Protein AF-A0A2K3UT87-F1 (afdb_monomer_lite)

Foldseek 3Di:
DWAADPVRDIDDDPVVVVVVPPWDWDWDDDPRDIDTHTDDDDLVRDPDPVVSVVVVVVVVVPPPPPPPPDPPPPDDPVVVVPD

Organism: NCBI:txid2054903

Structure (mmCIF, N/CA/C/O backbone):
data_AF-A0A2K3UT87-F1
#
_entry.id   AF-A0A2K3UT87-F1
#
loop_
_atom_site.group_PDB
_atom_site.id
_atom_site.type_symbol
_atom_site.label_atom_id
_atom_site.label_alt_id
_atom_site.label_comp_id
_atom_site.label_asym_id
_atom_site.label_entity_id
_atom_site.label_seq_id
_atom_site.pdbx_PDB_ins_code
_atom_site.Cartn_x
_atom_site.Cartn_y
_atom_site.Cartn_z
_atom_site.occupancy
_atom_site.B_iso_or_equiv
_atom_site.auth_seq_id
_atom_site.auth_comp_id
_atom_site.auth_asym_id
_atom_site.auth_atom_id
_atom_site.pdbx_PDB_model_num
ATOM 1 N N . MET A 1 1 ? -9.774 -10.904 11.060 1.00 59.38 1 MET A N 1
ATOM 2 C CA . MET A 1 1 ? -10.533 -9.801 11.696 1.00 59.38 1 MET A CA 1
ATOM 3 C C . MET A 1 1 ? -9.601 -9.109 12.677 1.00 59.38 1 MET A C 1
ATOM 5 O O . MET A 1 1 ? -8.965 -9.815 13.447 1.00 59.38 1 MET A O 1
ATOM 9 N N . ILE A 1 2 ? -9.470 -7.783 12.605 1.00 69.75 2 ILE A N 1
ATOM 10 C CA . ILE A 1 2 ? -8.632 -6.987 13.516 1.00 69.75 2 ILE A CA 1
ATOM 11 C C . ILE A 1 2 ? -9.563 -6.283 14.511 1.00 69.75 2 ILE A C 1
ATOM 13 O O . ILE A 1 2 ? -10.607 -5.775 14.103 1.00 69.75 2 ILE A O 1
ATOM 17 N N . ARG A 1 3 ? -9.215 -6.278 15.798 1.00 71.12 3 ARG A N 1
ATOM 18 C CA . ARG A 1 3 ? -9.955 -5.610 16.881 1.00 71.12 3 ARG A CA 1
ATOM 19 C C . ARG A 1 3 ? -9.039 -4.604 17.568 1.00 71.12 3 ARG A C 1
ATOM 21 O O . ARG A 1 3 ? -7.838 -4.831 17.618 1.00 71.12 3 ARG A O 1
ATOM 28 N N . ILE A 1 4 ? -9.597 -3.519 18.094 1.00 74.69 4 ILE A N 1
ATOM 29 C CA . ILE A 1 4 ? -8.860 -2.576 18.942 1.00 74.69 4 ILE A CA 1
ATOM 30 C C . ILE A 1 4 ? -9.391 -2.698 20.369 1.00 74.69 4 ILE A C 1
ATOM 32 O O . ILE A 1 4 ? -10.607 -2.773 20.553 1.00 74.69 4 ILE A O 1
ATOM 36 N N . ASP A 1 5 ? -8.500 -2.794 21.355 1.00 77.69 5 ASP A N 1
ATOM 37 C CA . ASP A 1 5 ? -8.881 -2.823 22.772 1.00 77.69 5 ASP A CA 1
ATOM 38 C C . ASP A 1 5 ? -9.080 -1.412 23.361 1.00 77.69 5 ASP A C 1
ATOM 40 O O . ASP A 1 5 ? -8.879 -0.397 22.695 1.00 77.69 5 ASP A O 1
ATOM 44 N N . GLY A 1 6 ? -9.488 -1.341 24.632 1.00 65.50 6 GLY A N 1
ATOM 45 C CA . GLY A 1 6 ? -9.699 -0.073 25.342 1.00 65.50 6 GLY A CA 1
ATOM 46 C C . GLY A 1 6 ? -8.426 0.749 25.587 1.00 65.50 6 GLY A C 1
ATOM 47 O O . GLY A 1 6 ? -8.527 1.900 25.998 1.00 65.50 6 GLY A O 1
ATOM 48 N N . GLU A 1 7 ? -7.246 0.186 25.318 1.00 79.81 7 GLU A N 1
ATOM 49 C CA . GLU A 1 7 ? -5.947 0.865 25.393 1.00 79.81 7 GLU A CA 1
ATOM 50 C C . GLU A 1 7 ? -5.462 1.329 24.006 1.00 79.81 7 GLU A C 1
ATOM 52 O O . GLU A 1 7 ? -4.394 1.931 23.889 1.00 79.81 7 GLU A O 1
ATOM 57 N N . GLY A 1 8 ? -6.233 1.065 22.943 1.00 66.31 8 GLY A N 1
ATOM 58 C CA . GLY A 1 8 ? -5.889 1.429 21.570 1.00 66.31 8 GLY A CA 1
ATOM 59 C C . GLY A 1 8 ? -4.967 0.432 20.860 1.00 66.31 8 GLY A C 1
ATOM 60 O O . GLY A 1 8 ? -4.44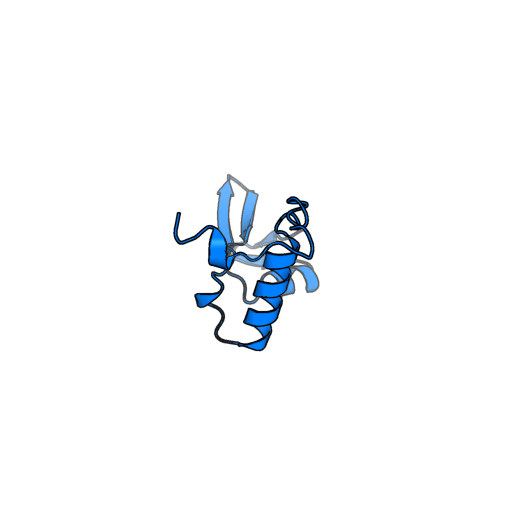8 0.746 19.788 1.00 66.31 8 GLY A O 1
ATOM 61 N N . ARG A 1 9 ? -4.749 -0.769 21.412 1.00 77.25 9 ARG A N 1
ATOM 62 C CA . ARG A 1 9 ? -3.887 -1.793 20.800 1.00 77.25 9 ARG A CA 1
ATOM 63 C C . ARG A 1 9 ? -4.651 -2.629 19.784 1.00 77.25 9 ARG A C 1
ATOM 65 O O . ARG A 1 9 ? -5.794 -3.019 20.011 1.00 77.25 9 ARG A O 1
ATOM 72 N N . LEU A 1 10 ? -3.986 -2.939 18.672 1.00 77.44 10 LEU A N 1
ATOM 73 C CA . LEU A 1 10 ? -4.507 -3.799 17.610 1.00 77.44 10 LEU A CA 1
ATOM 74 C C . LEU A 1 10 ? -4.297 -5.275 17.968 1.00 77.44 10 LEU A C 1
ATOM 76 O O . LEU A 1 10 ? -3.173 -5.723 18.175 1.00 77.44 10 LEU A O 1
ATOM 80 N N . HIS A 1 11 ? -5.385 -6.038 17.966 1.00 78.06 11 HIS A N 1
ATOM 81 C CA . HIS A 1 11 ? -5.421 -7.482 18.168 1.00 78.06 11 HIS A CA 1
ATOM 82 C C . HIS A 1 11 ? -5.891 -8.162 16.888 1.00 78.06 11 HIS A C 1
ATOM 84 O O . HIS A 1 11 ? -6.913 -7.793 16.307 1.00 78.06 11 HIS A O 1
ATOM 90 N N . GLY A 1 12 ? -5.165 -9.173 16.438 1.00 78.25 12 GLY A N 1
ATOM 91 C CA . GLY A 1 12 ? -5.462 -9.880 15.200 1.00 78.25 12 GLY A CA 1
ATOM 92 C C . GLY A 1 12 ? -4.572 -11.102 15.041 1.00 78.25 12 GLY A C 1
ATOM 93 O O . GLY A 1 12 ? -3.720 -11.375 15.883 1.00 78.25 12 GLY A O 1
ATOM 94 N N . ALA A 1 13 ? -4.783 -11.842 13.956 1.00 81.31 13 ALA A N 1
ATOM 95 C CA . ALA A 1 13 ? -3.900 -12.943 13.608 1.00 81.31 13 ALA A CA 1
ATOM 96 C C . ALA A 1 13 ? -2.486 -12.396 13.275 1.00 81.31 13 ALA A C 1
ATOM 98 O O . ALA A 1 13 ? -2.394 -11.316 12.678 1.00 81.31 13 ALA A O 1
ATOM 99 N N . PRO A 1 14 ? -1.393 -13.068 13.689 1.00 75.62 14 PRO A N 1
ATOM 100 C CA . PRO A 1 14 ? -0.031 -12.533 13.567 1.00 75.62 14 PRO A CA 1
ATOM 101 C C . PRO A 1 14 ? 0.386 -12.200 12.131 1.00 75.62 14 PRO A C 1
ATOM 103 O O . PRO A 1 14 ? 1.049 -11.197 11.898 1.00 75.62 14 PRO A O 1
ATOM 106 N N . ASP A 1 15 ? -0.045 -13.013 11.173 1.00 73.31 15 ASP A N 1
ATOM 107 C 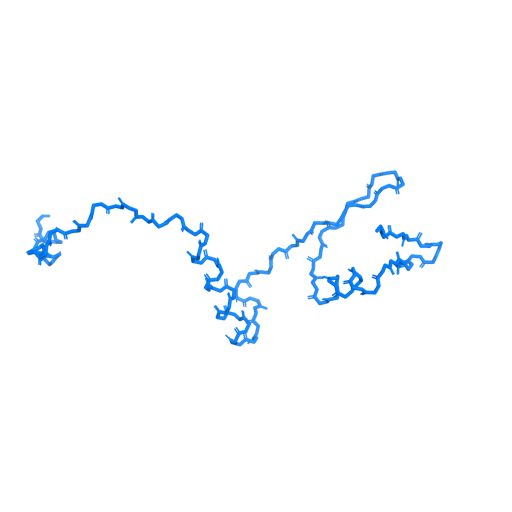CA . ASP A 1 15 ? 0.113 -12.819 9.731 1.00 73.31 15 ASP A CA 1
ATOM 108 C C . ASP A 1 15 ? -0.555 -11.524 9.246 1.00 73.31 15 ASP A C 1
ATOM 110 O O . ASP A 1 15 ? 0.037 -10.747 8.500 1.00 73.31 15 ASP A O 1
ATOM 114 N N . VAL A 1 16 ? -1.762 -11.237 9.732 1.00 70.94 16 VAL A N 1
ATOM 115 C CA . VAL A 1 16 ? -2.493 -10.008 9.399 1.00 70.94 16 VAL A CA 1
ATOM 116 C C . VAL A 1 16 ? -1.843 -8.781 10.038 1.00 70.94 16 VAL A C 1
ATOM 118 O O . VAL A 1 16 ? -1.773 -7.728 9.409 1.00 70.94 16 VAL A O 1
ATOM 121 N N . LEU A 1 17 ? -1.353 -8.899 11.275 1.00 74.69 17 LEU A N 1
ATOM 122 C CA . LEU A 1 17 ? -0.633 -7.813 11.946 1.00 74.69 17 LEU A CA 1
ATOM 123 C C . LEU A 1 17 ? 0.728 -7.547 11.290 1.00 74.69 17 LEU A C 1
ATOM 125 O O . LEU A 1 17 ? 1.124 -6.391 11.172 1.00 74.69 17 LEU A O 1
ATOM 129 N N . ALA A 1 18 ? 1.406 -8.587 10.800 1.00 72.94 18 ALA A N 1
ATOM 130 C CA . ALA A 1 18 ? 2.657 -8.456 10.060 1.00 72.94 18 ALA A CA 1
ATOM 131 C C . ALA A 1 18 ? 2.486 -7.668 8.752 1.00 72.94 18 ALA A C 1
ATOM 133 O O . ALA A 1 18 ? 3.349 -6.862 8.422 1.00 72.94 18 ALA A O 1
ATOM 134 N N . LEU A 1 19 ? 1.351 -7.815 8.057 1.00 69.06 19 LEU A N 1
ATOM 135 C CA . LEU A 1 19 ? 1.030 -7.012 6.866 1.00 69.06 19 LEU A CA 1
ATOM 136 C C . LEU A 1 19 ? 0.849 -5.514 7.166 1.00 69.06 19 LEU A C 1
ATOM 138 O O . LEU A 1 19 ? 0.975 -4.687 6.266 1.00 69.06 19 LEU A O 1
ATOM 142 N N . LEU A 1 20 ? 0.533 -5.155 8.414 1.00 70.56 20 LEU A N 1
ATOM 143 C CA . LEU A 1 20 ? 0.392 -3.758 8.831 1.00 70.56 20 LEU A CA 1
ATOM 144 C C . LEU A 1 20 ? 1.733 -3.126 9.226 1.00 70.56 20 LEU A C 1
ATOM 146 O O . LEU A 1 20 ? 1.856 -1.900 9.230 1.00 70.56 20 LEU A O 1
ATOM 150 N N . LEU A 1 21 ? 2.734 -3.936 9.575 1.00 71.25 21 LEU A N 1
ATOM 151 C CA . LEU A 1 21 ? 4.042 -3.446 9.995 1.00 71.25 21 LEU A CA 1
ATOM 152 C C . LEU A 1 21 ? 4.810 -2.873 8.797 1.00 71.25 21 LEU A C 1
ATOM 154 O O . LEU A 1 21 ? 4.874 -3.467 7.726 1.00 71.25 21 LEU A O 1
ATOM 158 N N . GLY A 1 22 ? 5.395 -1.687 8.980 1.00 67.56 22 GLY A N 1
ATOM 159 C CA . GLY A 1 22 ? 6.201 -1.015 7.954 1.00 67.56 22 GLY A CA 1
ATOM 160 C C . GLY A 1 22 ? 5.403 -0.301 6.857 1.00 67.56 22 GLY A C 1
ATOM 161 O O . GLY A 1 22 ? 6.004 0.378 6.026 1.00 67.56 22 GLY A O 1
ATOM 162 N N . GLN A 1 23 ? 4.070 -0.386 6.869 1.00 73.25 23 GLN A N 1
ATOM 163 C CA . GLN A 1 23 ? 3.213 0.279 5.889 1.00 73.25 23 GLN A CA 1
ATOM 164 C C . GLN A 1 23 ? 2.468 1.477 6.483 1.00 73.25 23 GLN A C 1
ATOM 166 O O . GLN A 1 23 ? 2.108 1.512 7.659 1.00 73.25 23 GLN A O 1
ATOM 171 N N . THR A 1 24 ? 2.240 2.494 5.653 1.00 75.62 24 THR A N 1
ATOM 172 C CA . THR A 1 24 ? 1.492 3.693 6.037 1.00 75.62 24 THR A CA 1
ATOM 173 C C . THR A 1 24 ? 0.043 3.540 5.599 1.00 75.62 24 THR A C 1
ATOM 175 O O . THR A 1 24 ? -0.237 3.331 4.422 1.00 75.62 24 THR A O 1
ATOM 178 N N . PHE A 1 25 ? -0.896 3.685 6.531 1.00 77.81 25 PHE A N 1
ATOM 179 C CA . PHE A 1 25 ? -2.325 3.581 6.244 1.00 77.81 25 PHE A CA 1
ATOM 180 C C . PHE A 1 25 ? -3.037 4.897 6.526 1.00 77.81 25 PHE A C 1
ATOM 182 O O . PHE A 1 25 ? -2.781 5.569 7.524 1.00 77.81 25 PHE A O 1
ATOM 189 N N . ARG A 1 26 ? -4.004 5.236 5.675 1.00 76.88 26 ARG A N 1
ATOM 190 C CA . ARG A 1 26 ? -5.033 6.213 6.004 1.00 76.88 26 ARG A CA 1
ATOM 191 C C . ARG A 1 26 ? -6.099 5.500 6.826 1.00 76.88 26 ARG A C 1
ATOM 193 O O . ARG A 1 26 ? -6.740 4.565 6.346 1.00 76.88 26 ARG A O 1
ATOM 200 N N . VAL A 1 27 ? -6.281 5.963 8.056 1.00 79.50 27 VAL A N 1
ATOM 201 C CA . VAL A 1 27 ? -7.279 5.439 8.990 1.00 79.50 27 VAL A CA 1
ATOM 202 C C . VAL A 1 27 ? -8.571 6.238 8.841 1.00 79.50 27 VAL A C 1
ATOM 204 O O . VAL A 1 27 ? -8.552 7.464 8.763 1.00 79.50 27 VAL A O 1
ATOM 207 N N . THR A 1 28 ? -9.710 5.555 8.777 1.00 80.75 28 THR A N 1
ATOM 208 C CA . THR A 1 28 ? -11.040 6.175 8.824 1.00 80.75 28 THR A CA 1
ATOM 209 C C . THR A 1 28 ? -11.880 5.463 9.872 1.00 80.75 28 THR A C 1
ATOM 211 O O . THR A 1 28 ? -12.020 4.242 9.822 1.00 80.75 28 THR A O 1
ATOM 214 N N . ILE A 1 29 ? -12.428 6.228 10.815 1.00 81.94 29 ILE A N 1
ATOM 215 C CA . ILE A 1 29 ? -13.239 5.721 11.925 1.00 81.94 29 ILE A CA 1
ATOM 216 C C . ILE A 1 29 ? -14.698 6.103 11.660 1.00 81.94 29 ILE A C 1
ATOM 218 O O . ILE A 1 29 ? -14.998 7.274 11.434 1.00 81.94 29 ILE A O 1
ATOM 222 N N . GLN A 1 30 ? -15.593 5.116 11.652 1.00 81.44 30 GLN A N 1
ATOM 223 C CA . GLN A 1 30 ? -17.035 5.289 11.470 1.00 81.44 30 GLN A CA 1
ATOM 224 C C . GLN A 1 30 ? -17.771 4.463 12.527 1.00 81.44 30 GLN A C 1
ATOM 226 O O . GLN A 1 30 ? -17.935 3.255 12.370 1.00 81.44 30 GLN A O 1
ATOM 231 N N . GLY A 1 31 ? -18.195 5.113 13.614 1.00 80.88 31 GLY A N 1
ATOM 232 C CA . GLY A 1 31 ? -18.807 4.425 14.752 1.00 80.88 31 GLY A CA 1
ATOM 233 C C . GLY A 1 31 ? -17.837 3.427 15.390 1.00 80.88 31 GLY A C 1
ATOM 234 O O . GLY A 1 31 ? -16.748 3.805 15.814 1.00 80.88 31 GLY A O 1
ATOM 235 N N . ASP A 1 32 ? -18.227 2.155 15.422 1.00 77.31 32 ASP A N 1
ATOM 236 C CA . ASP A 1 32 ? -17.440 1.021 15.923 1.00 77.31 32 ASP A CA 1
ATOM 237 C C . ASP A 1 32 ? -16.518 0.394 14.860 1.00 77.31 32 ASP A C 1
ATOM 239 O O . ASP A 1 32 ? -15.782 -0.555 15.139 1.00 77.31 32 ASP A O 1
ATOM 243 N N . ARG A 1 33 ? -16.536 0.919 13.629 1.00 66.81 33 ARG A N 1
ATOM 244 C CA . ARG A 1 33 ? -15.798 0.359 12.500 1.00 66.81 33 ARG A CA 1
ATOM 245 C C . ARG A 1 33 ? -14.578 1.201 12.149 1.00 66.81 33 ARG A C 1
ATOM 247 O O . ARG A 1 33 ? -14.670 2.401 11.896 1.00 66.81 33 ARG A O 1
ATOM 254 N N . ILE A 1 34 ? -13.429 0.534 12.039 1.00 74.75 34 ILE A N 1
ATOM 255 C CA . ILE A 1 34 ? -12.171 1.135 11.587 1.00 74.75 34 ILE A CA 1
ATOM 256 C C . ILE A 1 34 ? -11.826 0.571 10.218 1.00 74.75 34 ILE A C 1
ATOM 258 O O . ILE A 1 34 ? -11.719 -0.640 10.029 1.00 74.75 34 ILE A O 1
ATOM 262 N N . THR A 1 35 ? -11.655 1.468 9.254 1.00 77.25 35 THR A N 1
ATOM 263 C CA . THR A 1 35 ? -11.214 1.131 7.903 1.00 77.25 35 THR A CA 1
ATOM 264 C C . THR A 1 35 ? -9.785 1.617 7.717 1.00 77.25 35 THR A C 1
ATOM 266 O O . THR A 1 35 ? -9.502 2.804 7.883 1.00 77.25 35 THR A O 1
ATOM 269 N N . LEU A 1 36 ? -8.890 0.699 7.355 1.00 76.81 36 LEU A N 1
ATOM 270 C CA . LEU A 1 36 ? -7.506 0.993 6.996 1.00 76.81 36 LEU A CA 1
ATOM 271 C C . LEU A 1 36 ? -7.392 0.960 5.473 1.00 76.81 36 LEU A C 1
ATOM 273 O O . LEU A 1 36 ? -7.702 -0.054 4.849 1.00 76.81 36 LEU A O 1
ATOM 277 N N . ARG A 1 37 ? -6.969 2.068 4.864 1.00 76.56 37 ARG A N 1
ATOM 278 C CA . ARG A 1 37 ? -6.607 2.108 3.442 1.00 76.56 37 ARG A CA 1
ATOM 279 C C . ARG A 1 37 ? -5.106 2.258 3.323 1.00 76.56 37 ARG A C 1
ATOM 281 O O . ARG A 1 37 ? -4.553 3.208 3.868 1.00 76.56 37 ARG A O 1
ATOM 288 N N . LEU A 1 38 ? -4.464 1.340 2.611 1.00 75.12 38 LEU A N 1
ATOM 289 C CA . LEU A 1 38 ? -3.039 1.442 2.331 1.00 75.12 38 LEU A CA 1
ATOM 290 C C . LEU A 1 38 ? -2.765 2.737 1.564 1.00 75.12 38 LEU A C 1
ATOM 292 O O . LEU A 1 38 ? -3.433 3.022 0.568 1.00 75.12 38 LEU A O 1
ATOM 296 N N . VAL A 1 39 ? -1.810 3.529 2.046 1.00 74.44 39 VAL A N 1
ATOM 297 C CA . VAL A 1 39 ? -1.260 4.644 1.282 1.00 74.44 39 VAL A CA 1
ATOM 298 C C . VAL A 1 39 ? -0.105 4.068 0.474 1.00 74.44 39 VAL A C 1
ATOM 300 O O . VAL A 1 39 ? 0.900 3.676 1.069 1.00 74.44 39 VAL A O 1
ATOM 303 N N . PRO A 1 40 ? -0.235 3.961 -0.858 1.00 68.38 40 PRO A N 1
ATOM 304 C CA . PRO A 1 40 ? 0.876 3.509 -1.674 1.00 68.38 40 PRO A CA 1
ATOM 305 C C . PRO A 1 40 ? 2.033 4.495 -1.504 1.00 68.38 40 PRO A C 1
ATOM 307 O O . PRO A 1 40 ? 1.854 5.705 -1.665 1.00 68.38 40 PRO A O 1
ATOM 310 N N . ARG A 1 41 ? 3.208 3.971 -1.149 1.00 69.12 41 ARG A N 1
ATOM 311 C CA . ARG A 1 41 ? 4.444 4.756 -1.132 1.00 69.12 41 ARG A CA 1
ATOM 312 C C . ARG A 1 41 ? 4.762 5.209 -2.547 1.00 69.12 41 ARG A C 1
ATOM 314 O O . ARG A 1 41 ? 4.568 4.459 -3.508 1.00 69.12 41 ARG A O 1
ATOM 321 N N . ARG A 1 42 ? 5.268 6.430 -2.686 1.00 73.12 42 ARG A N 1
ATOM 322 C CA . ARG A 1 42 ? 5.849 6.862 -3.957 1.00 73.12 42 ARG A CA 1
ATOM 323 C C . ARG A 1 42 ? 7.136 6.076 -4.174 1.00 73.12 42 ARG A C 1
ATOM 325 O O . ARG A 1 42 ? 7.883 5.843 -3.230 1.00 73.12 42 ARG A O 1
ATOM 332 N N . LEU A 1 43 ? 7.445 5.7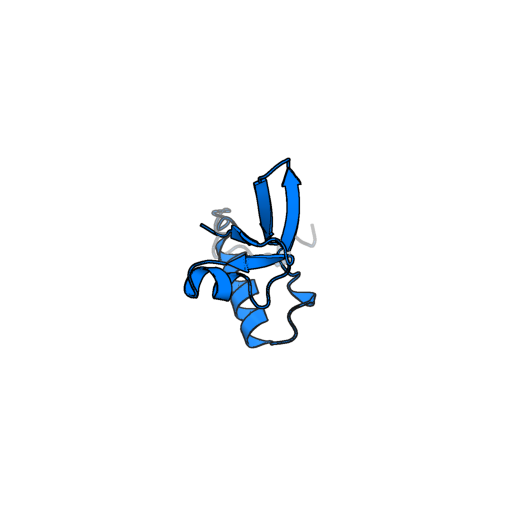35 -5.423 1.00 69.69 43 LEU A N 1
ATOM 333 C CA . LEU A 1 43 ? 8.712 5.072 -5.764 1.00 69.69 43 LEU A CA 1
ATOM 334 C C . LEU A 1 43 ? 9.940 5.861 -5.271 1.00 69.69 43 LEU A C 1
ATOM 336 O O . LEU A 1 43 ? 10.956 5.269 -4.928 1.00 69.69 43 LEU A O 1
ATOM 340 N N . SER A 1 44 ? 9.830 7.192 -5.200 1.00 73.06 44 SER A N 1
ATOM 341 C CA . SER A 1 44 ? 10.863 8.097 -4.682 1.00 73.06 44 SER A CA 1
ATOM 342 C C . SER A 1 44 ? 11.081 8.020 -3.167 1.00 73.06 44 SER A C 1
ATOM 344 O O . SER A 1 44 ? 12.062 8.562 -2.682 1.00 73.06 44 SER A O 1
ATOM 346 N N . GLU A 1 45 ? 10.155 7.416 -2.422 1.00 75.81 45 GLU A N 1
ATOM 347 C CA . GLU A 1 45 ? 10.208 7.268 -0.959 1.00 75.81 45 GLU A CA 1
ATOM 348 C C . GLU A 1 45 ? 10.762 5.894 -0.543 1.00 75.81 45 GLU A C 1
ATOM 350 O O . GLU A 1 45 ? 10.808 5.578 0.643 1.00 75.81 45 GLU A O 1
ATOM 355 N N . ILE A 1 46 ? 11.140 5.055 -1.514 1.00 77.62 46 ILE A N 1
ATOM 356 C CA . ILE A 1 46 ? 11.740 3.743 -1.272 1.00 77.62 46 ILE A CA 1
ATOM 357 C C . ILE A 1 46 ? 13.262 3.902 -1.336 1.00 77.62 46 ILE A C 1
ATOM 359 O O . ILE A 1 46 ? 13.836 4.026 -2.424 1.00 77.62 46 ILE A O 1
ATOM 363 N N . ASP A 1 47 ? 13.900 3.920 -0.164 1.00 79.00 47 ASP A N 1
ATOM 364 C CA . ASP A 1 47 ? 15.354 4.069 -0.023 1.00 79.00 47 ASP A CA 1
ATOM 365 C C . ASP A 1 47 ? 16.109 2.828 -0.520 1.00 79.00 47 ASP A C 1
ATOM 367 O O . ASP A 1 47 ? 17.158 2.950 -1.158 1.00 79.00 47 ASP A O 1
ATOM 371 N N . ASP A 1 48 ? 15.545 1.639 -0.287 1.00 83.50 48 ASP A 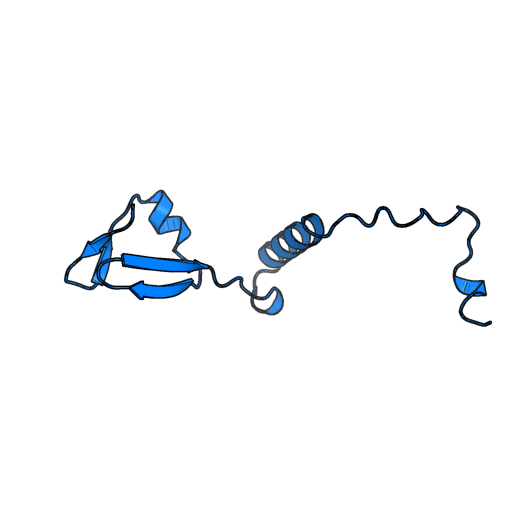N 1
ATOM 372 C CA . ASP A 1 48 ? 16.116 0.370 -0.728 1.00 83.50 48 ASP A CA 1
ATOM 373 C C . ASP A 1 48 ? 16.011 0.230 -2.266 1.00 83.50 48 ASP A C 1
ATOM 375 O O . ASP A 1 48 ? 14.908 0.228 -2.829 1.00 83.50 48 ASP A O 1
ATOM 379 N N . PRO A 1 49 ? 17.143 0.117 -2.984 1.00 80.69 49 PRO A N 1
ATOM 380 C CA . PRO A 1 49 ? 17.143 0.014 -4.438 1.00 80.69 49 PRO A CA 1
ATOM 381 C C . PRO A 1 49 ? 16.506 -1.282 -4.963 1.00 80.69 49 PRO A C 1
ATOM 383 O O . PRO A 1 49 ? 15.931 -1.258 -6.053 1.00 80.69 49 PRO A O 1
ATOM 386 N N . GLU A 1 50 ? 16.577 -2.391 -4.224 1.00 81.69 50 GLU A N 1
ATOM 387 C CA . GLU A 1 50 ? 15.997 -3.675 -4.628 1.00 81.69 50 GLU A CA 1
ATOM 388 C C . GLU A 1 50 ? 14.473 -3.668 -4.442 1.00 81.69 50 GLU A C 1
ATOM 390 O O . GLU A 1 50 ? 13.728 -4.103 -5.326 1.00 81.69 50 GLU A O 1
ATOM 395 N N . GLU A 1 51 ? 13.993 -3.107 -3.328 1.00 77.50 51 GLU A N 1
ATOM 396 C CA . GLU A 1 51 ? 12.559 -2.895 -3.094 1.00 77.50 51 GLU A CA 1
ATOM 397 C C . GLU A 1 51 ? 11.971 -1.943 -4.147 1.00 77.50 51 GLU A C 1
ATOM 399 O O . GLU A 1 51 ? 10.907 -2.208 -4.717 1.00 77.50 51 GLU A O 1
ATOM 404 N N . ARG A 1 52 ? 12.701 -0.871 -4.482 1.00 78.19 52 ARG A N 1
ATOM 405 C CA . ARG A 1 52 ? 12.285 0.094 -5.503 1.00 78.19 52 ARG A CA 1
ATOM 406 C C . ARG A 1 52 ? 12.209 -0.538 -6.892 1.00 78.19 52 ARG A C 1
ATOM 408 O O . ARG A 1 52 ? 11.246 -0.275 -7.608 1.00 78.19 52 ARG A O 1
ATOM 415 N N . ALA A 1 53 ? 13.170 -1.385 -7.267 1.00 77.75 53 ALA A N 1
ATOM 416 C CA . ALA A 1 53 ? 13.151 -2.101 -8.545 1.00 77.75 53 ALA A CA 1
ATOM 417 C C . ALA A 1 53 ? 11.935 -3.036 -8.660 1.00 77.75 53 ALA A C 1
ATOM 419 O O . ALA A 1 53 ? 11.205 -2.979 -9.648 1.00 77.75 53 ALA A O 1
ATOM 420 N N . LYS A 1 54 ? 11.640 -3.814 -7.609 1.00 78.88 54 LYS A N 1
ATOM 421 C CA . LYS A 1 54 ? 10.450 -4.684 -7.567 1.00 78.88 54 LYS A CA 1
ATOM 422 C C . LYS A 1 54 ? 9.148 -3.888 -7.678 1.00 78.88 54 LYS A C 1
ATOM 424 O O . LYS A 1 54 ? 8.221 -4.316 -8.365 1.00 78.88 54 LYS A O 1
ATOM 429 N N . ALA A 1 55 ? 9.072 -2.725 -7.030 1.00 76.69 55 ALA A N 1
ATOM 430 C CA . ALA A 1 55 ? 7.907 -1.848 -7.114 1.00 76.69 55 ALA A CA 1
ATOM 431 C C . ALA A 1 55 ? 7.722 -1.246 -8.522 1.00 76.69 55 ALA A C 1
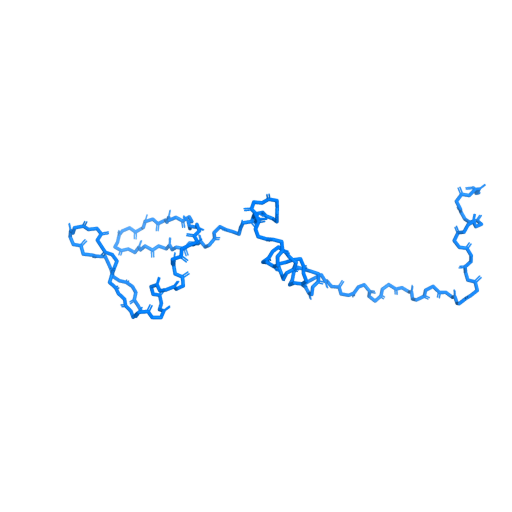ATOM 433 O O . ALA A 1 55 ? 6.586 -1.123 -8.985 1.00 76.69 55 ALA A O 1
ATOM 434 N N . VAL A 1 56 ? 8.817 -0.910 -9.217 1.00 76.25 56 VAL A N 1
ATOM 435 C CA . VAL A 1 56 ? 8.786 -0.467 -10.623 1.00 76.25 56 VAL A CA 1
ATOM 436 C C . VAL A 1 56 ? 8.276 -1.580 -11.533 1.00 76.25 56 VAL A C 1
ATOM 438 O O . VAL A 1 56 ? 7.348 -1.341 -12.301 1.00 76.25 56 VAL A O 1
ATOM 441 N N . ASP A 1 57 ? 8.817 -2.792 -11.421 1.00 76.25 57 ASP A N 1
ATOM 442 C CA . ASP A 1 57 ? 8.392 -3.924 -12.253 1.00 76.25 57 ASP A CA 1
ATOM 443 C C . ASP A 1 57 ? 6.910 -4.255 -12.046 1.00 76.25 57 ASP A C 1
ATOM 445 O O . ASP A 1 57 ? 6.163 -4.444 -13.010 1.00 76.25 57 ASP A O 1
ATOM 449 N N . ALA A 1 58 ? 6.450 -4.245 -10.791 1.00 76.88 58 ALA A N 1
ATOM 450 C CA . ALA A 1 58 ? 5.039 -4.423 -10.472 1.00 76.88 58 ALA A CA 1
ATOM 451 C C . ALA A 1 58 ? 4.171 -3.329 -11.116 1.00 76.88 58 ALA A C 1
ATOM 453 O O . ALA A 1 58 ? 3.139 -3.641 -11.708 1.00 76.88 58 ALA A O 1
ATOM 454 N N . PHE A 1 59 ? 4.596 -2.063 -11.069 1.00 69.94 59 PHE A N 1
ATOM 455 C CA . PHE A 1 59 ? 3.885 -0.968 -11.728 1.00 69.94 59 PHE A CA 1
ATOM 456 C C . PHE A 1 59 ? 3.841 -1.135 -13.254 1.00 69.94 59 PHE A C 1
ATOM 458 O O . PHE A 1 59 ? 2.771 -1.022 -13.848 1.00 69.94 59 PHE A O 1
ATOM 465 N N . LEU A 1 60 ? 4.971 -1.463 -13.887 1.00 74.69 60 LEU A N 1
ATOM 466 C CA . LEU A 1 60 ? 5.044 -1.696 -15.332 1.00 74.69 60 LEU A CA 1
ATOM 467 C C . LEU A 1 60 ? 4.163 -2.870 -15.773 1.00 74.69 60 LEU A C 1
ATOM 469 O O . LEU A 1 60 ? 3.571 -2.813 -16.846 1.00 74.69 60 LEU A O 1
ATOM 473 N N . SER A 1 61 ? 4.019 -3.903 -14.937 1.00 70.12 61 SER A N 1
ATOM 474 C CA . SER A 1 61 ? 3.138 -5.046 -15.214 1.00 70.12 61 SER A CA 1
ATOM 475 C C . SER A 1 61 ? 1.644 -4.699 -15.213 1.00 70.12 61 SER A C 1
ATOM 477 O O . SER A 1 61 ? 0.851 -5.407 -15.832 1.00 70.12 61 SER A O 1
ATOM 479 N N . LEU A 1 62 ? 1.263 -3.612 -14.529 1.00 69.06 62 LEU A N 1
ATOM 480 C CA . LEU A 1 62 ? -0.113 -3.111 -14.464 1.00 69.06 62 LEU A CA 1
ATOM 481 C C . LEU A 1 62 ? -0.445 -2.165 -15.615 1.00 69.06 62 LEU A C 1
ATOM 483 O O . LEU A 1 62 ? -1.624 -1.914 -15.874 1.00 69.06 62 LEU A O 1
ATOM 487 N N . LEU A 1 63 ? 0.571 -1.618 -16.288 1.00 70.31 63 LEU A N 1
ATOM 488 C CA . LEU A 1 63 ? 0.332 -0.828 -17.481 1.00 70.31 63 LEU A CA 1
ATOM 489 C C . LEU A 1 63 ? -0.231 -1.762 -18.554 1.00 70.31 63 LEU A C 1
ATOM 491 O O . LEU A 1 63 ? 0.347 -2.828 -18.795 1.00 70.31 63 LEU A O 1
ATOM 495 N N . PRO A 1 64 ? -1.353 -1.397 -19.200 1.00 64.75 64 PRO A N 1
ATOM 496 C CA . PRO A 1 64 ? -1.823 -2.149 -20.346 1.00 64.75 64 PRO A CA 1
ATOM 497 C C . PRO A 1 64 ? -0.660 -2.221 -21.327 1.00 64.75 64 PRO A C 1
ATOM 499 O O . PRO A 1 64 ? -0.103 -1.188 -21.711 1.00 64.75 64 PRO A O 1
ATOM 502 N N . LYS A 1 65 ? -0.255 -3.445 -21.684 1.00 61.97 65 LYS A N 1
ATOM 503 C CA . LYS A 1 65 ? 0.679 -3.631 -22.787 1.00 61.97 65 LYS A CA 1
ATOM 504 C C . LYS A 1 65 ? 0.021 -2.939 -23.962 1.00 61.97 65 LYS A C 1
ATOM 506 O O . LYS A 1 65 ? -1.084 -3.305 -24.353 1.00 61.97 65 LYS A O 1
ATOM 511 N N . SER A 1 66 ? 0.638 -1.857 -24.417 1.00 54.00 66 SER A N 1
ATOM 512 C CA . SER A 1 66 ? 0.193 -1.195 -25.622 1.00 54.00 66 SER A CA 1
ATOM 513 C C . SER A 1 66 ? 0.346 -2.229 -26.729 1.00 54.00 66 SER A C 1
ATOM 515 O O . SER A 1 66 ? 1.443 -2.407 -27.249 1.00 54.00 66 SER A O 1
ATOM 517 N N . ASP A 1 67 ? -0.751 -2.888 -27.096 1.00 55.59 67 ASP A N 1
ATOM 518 C CA . ASP A 1 67 ? -0.934 -3.512 -28.409 1.00 55.59 67 ASP A CA 1
ATOM 519 C C . ASP A 1 67 ? -1.092 -2.402 -29.470 1.00 55.59 67 ASP A C 1
ATOM 521 O O . ASP A 1 67 ? -1.901 -2.486 -30.393 1.00 55.59 67 ASP A O 1
ATOM 525 N N . GLY A 1 68 ? -0.350 -1.301 -29.306 1.00 57.56 68 GLY A N 1
ATOM 526 C CA . GLY A 1 68 ? -0.164 -0.314 -30.344 1.00 57.56 68 GLY A CA 1
ATOM 527 C C . GLY A 1 68 ? 0.442 -1.010 -31.558 1.00 57.56 68 GLY A C 1
ATOM 528 O O . GLY A 1 68 ? 1.132 -2.024 -31.402 1.00 57.56 68 GLY A O 1
ATOM 529 N N . PRO A 1 69 ? 0.162 -0.503 -32.768 1.00 59.12 69 PRO A N 1
ATOM 530 C CA . PRO A 1 69 ? 0.641 -1.125 -33.988 1.00 59.12 69 PRO A CA 1
ATOM 531 C C . PRO A 1 69 ? 2.142 -1.366 -33.857 1.00 59.12 69 PRO A C 1
ATOM 533 O O . PRO A 1 69 ? 2.910 -0.440 -33.587 1.00 59.12 69 PRO A O 1
ATOM 536 N N . ALA A 1 70 ? 2.543 -2.631 -33.994 1.00 64.06 70 ALA A N 1
ATOM 537 C CA . ALA A 1 70 ? 3.943 -2.961 -34.155 1.00 64.06 70 ALA A CA 1
ATOM 538 C C . ALA A 1 70 ? 4.433 -2.140 -35.347 1.00 64.06 70 ALA A C 1
ATOM 540 O O . ALA A 1 70 ? 3.895 -2.270 -36.450 1.00 64.06 70 ALA A O 1
ATOM 541 N N . TRP A 1 71 ? 5.383 -1.241 -35.098 1.00 64.31 71 TRP A N 1
ATOM 542 C CA . TRP A 1 71 ? 5.974 -0.454 -36.166 1.00 64.31 71 TRP A CA 1
ATOM 543 C C . TRP A 1 71 ? 6.508 -1.421 -37.230 1.00 64.31 71 TRP A C 1
ATOM 545 O O . TRP A 1 71 ? 7.109 -2.441 -36.865 1.00 64.31 71 TRP A O 1
ATOM 555 N N . PRO A 1 72 ? 6.259 -1.155 -38.522 1.00 70.88 72 PRO A N 1
ATOM 556 C CA . PRO A 1 72 ? 6.853 -1.930 -39.599 1.00 70.88 72 PRO A CA 1
ATOM 557 C C . PRO A 1 72 ? 8.364 -2.068 -39.375 1.00 70.88 72 PRO A C 1
ATOM 559 O O . PRO A 1 72 ? 9.011 -1.129 -38.910 1.00 70.88 72 PRO A O 1
ATOM 562 N N . ALA A 1 73 ? 8.934 -3.241 -39.660 1.00 68.69 73 ALA A N 1
ATOM 563 C CA . ALA A 1 73 ? 10.351 -3.520 -39.391 1.00 68.69 73 ALA A CA 1
ATOM 564 C C . ALA A 1 73 ? 11.316 -2.576 -40.143 1.00 68.69 73 ALA A C 1
ATOM 566 O O . ALA A 1 73 ? 12.493 -2.489 -39.799 1.00 68.69 73 ALA A O 1
ATOM 567 N N . ASP A 1 74 ? 10.811 -1.886 -41.162 1.00 72.75 74 ASP A N 1
ATOM 568 C CA . ASP A 1 74 ? 11.469 -0.897 -42.009 1.00 72.75 74 ASP A CA 1
ATOM 569 C C . ASP A 1 74 ? 11.184 0.564 -41.610 1.00 72.75 74 ASP A C 1
ATOM 571 O O . ASP A 1 74 ? 11.721 1.478 -42.234 1.00 72.75 74 ASP A O 1
ATOM 575 N N . TYR A 1 75 ? 10.381 0.815 -40.571 1.00 64.56 75 TYR A N 1
ATOM 576 C CA . TYR A 1 75 ? 10.056 2.174 -40.147 1.00 64.56 75 TYR A CA 1
ATOM 577 C C . TYR A 1 75 ? 11.242 2.832 -39.428 1.00 64.56 75 TYR A C 1
ATOM 579 O O . TYR A 1 75 ? 11.570 2.532 -38.275 1.00 64.56 75 TYR A O 1
ATOM 587 N N . ASN A 1 76 ? 11.894 3.759 -40.125 1.00 67.44 76 ASN A N 1
ATOM 588 C CA . ASN A 1 76 ? 12.959 4.584 -39.583 1.00 67.44 76 ASN A CA 1
ATOM 589 C C . ASN A 1 76 ? 12.363 5.830 -38.912 1.00 67.44 76 ASN A C 1
ATOM 591 O O . ASN A 1 76 ? 12.095 6.834 -39.562 1.00 67.44 76 ASN A O 1
ATOM 595 N N . VAL A 1 77 ? 12.222 5.784 -37.584 1.00 60.91 77 VAL A N 1
ATOM 596 C CA . VAL A 1 77 ? 11.693 6.885 -36.749 1.00 60.91 77 VAL A CA 1
ATOM 597 C C . VAL A 1 77 ? 12.407 8.223 -37.003 1.00 60.91 77 VAL A C 1
ATOM 599 O O . VAL A 1 77 ? 11.850 9.277 -36.728 1.00 60.91 77 VAL A O 1
ATOM 602 N N . ARG A 1 78 ? 13.644 8.206 -37.521 1.00 58.16 78 ARG A N 1
ATOM 603 C CA . ARG A 1 78 ? 14.418 9.423 -37.802 1.00 58.16 78 ARG A CA 1
ATOM 604 C C . ARG A 1 78 ? 13.870 10.273 -38.944 1.00 58.16 78 ARG A C 1
ATOM 606 O O . ARG A 1 78 ? 14.170 11.462 -38.948 1.00 58.16 78 ARG A O 1
ATOM 613 N N . ASP A 1 79 ? 13.109 9.692 -39.866 1.00 58.72 79 ASP A N 1
ATOM 614 C CA . ASP A 1 79 ? 12.654 10.413 -41.057 1.00 58.72 79 ASP A CA 1
ATOM 615 C C . ASP A 1 79 ? 11.380 11.246 -40.784 1.00 58.72 79 ASP A C 1
ATOM 617 O O . ASP A 1 79 ? 11.205 12.281 -41.412 1.00 58.72 79 ASP A O 1
ATOM 621 N N . ASP A 1 80 ? 10.576 10.902 -39.766 1.00 58.22 80 ASP A N 1
ATOM 622 C CA . ASP A 1 80 ? 9.313 11.599 -39.428 1.00 58.22 80 ASP A CA 1
ATOM 623 C C . ASP A 1 80 ? 9.460 12.758 -38.418 1.00 58.22 80 ASP A C 1
ATOM 625 O O . ASP A 1 80 ? 8.518 13.513 -38.192 1.00 58.22 80 ASP A O 1
ATOM 629 N N . ILE A 1 81 ? 10.620 12.923 -37.772 1.00 57.72 81 ILE A N 1
ATOM 630 C CA . ILE A 1 81 ? 10.853 14.019 -36.801 1.00 57.72 81 ILE A CA 1
ATOM 631 C C . ILE A 1 81 ? 11.323 15.323 -37.463 1.00 57.72 81 ILE A C 1
ATOM 633 O O . ILE A 1 81 ? 11.537 16.317 -36.763 1.00 57.72 81 ILE A O 1
ATOM 637 N N . TYR A 1 82 ? 11.521 15.311 -38.782 1.00 53.06 82 TYR A N 1
ATOM 638 C CA . TYR A 1 82 ? 12.064 16.433 -39.549 1.00 53.06 82 TYR A CA 1
ATOM 639 C C . TYR A 1 82 ? 11.167 16.891 -40.711 1.00 53.06 82 TYR A C 1
ATOM 641 O O . TYR A 1 82 ? 11.629 17.714 -41.503 1.00 53.06 82 TYR A O 1
ATOM 649 N N . ASP A 1 83 ? 9.922 16.411 -40.785 1.00 51.22 83 ASP A N 1
ATOM 650 C CA . ASP A 1 83 ? 8.903 16.883 -41.740 1.00 51.22 83 ASP A CA 1
ATOM 651 C C . ASP A 1 83 ? 7.900 17.846 -41.070 1.00 51.22 83 ASP A C 1
ATOM 653 O O . ASP A 1 83 ? 7.488 17.581 -39.913 1.00 51.22 83 ASP A O 1
#

pLDDT: mean 71.54, std 7.69, range [51.22, 83.5]

Radius of gyration: 22.55 Å; chains: 1; bounding box: 36×30×67 Å

Secondary structure (DSSP, 8-state):
--EE-TTS-EE--HHHHHHHTT--EEEEEETTEEEEEE-PPPGGG---HHHHHHHHHHHHHHS----PPPPPTT--TTTTT--

Sequence (83 aa):
MIRIDGEGRLHGAPDVLALLLGQTFR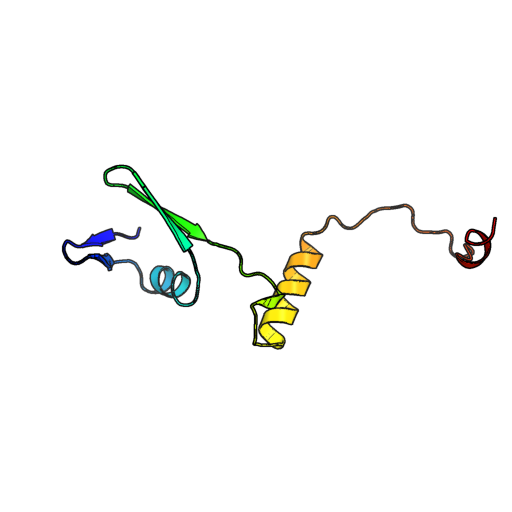VTIQGDRITLRLVPRRLSEIDDPEERAKAVDAFLSLLPKSDGPAWPADYNVRDDIYD